Protein AF-A0A8T1XQQ3-F1 (afdb_monomer_lite)

Structure (mmCIF, N/CA/C/O backbone):
data_AF-A0A8T1XQQ3-F1
#
_entry.id   AF-A0A8T1XQQ3-F1
#
loop_
_atom_site.group_PDB
_atom_site.id
_atom_site.type_symbol
_atom_site.label_atom_id
_atom_site.label_alt_id
_atom_site.label_comp_id
_atom_site.label_asym_id
_atom_site.label_entity_id
_atom_site.label_seq_id
_atom_site.pdbx_PDB_ins_code
_atom_site.Cartn_x
_atom_site.Cartn_y
_atom_site.Cartn_z
_atom_site.occupancy
_atom_site.B_iso_or_equiv
_atom_site.auth_seq_id
_atom_site.auth_comp_id
_atom_site.auth_asym_id
_atom_site.auth_atom_id
_atom_site.pdbx_PDB_model_num
ATOM 1 N N . MET A 1 1 ? 12.733 54.740 -61.253 1.00 41.66 1 MET A N 1
ATOM 2 C CA . MET A 1 1 ? 13.660 54.025 -60.349 1.00 41.66 1 MET A CA 1
ATOM 3 C C . MET A 1 1 ? 12.957 52.772 -59.849 1.00 41.66 1 MET A C 1
ATOM 5 O O . MET A 1 1 ? 11.741 52.796 -59.718 1.00 41.66 1 MET A O 1
ATOM 9 N N . MET A 1 2 ? 13.713 51.684 -59.726 1.00 34.53 2 MET A N 1
ATOM 10 C CA . MET A 1 2 ? 13.281 50.285 -59.602 1.00 34.53 2 MET A CA 1
ATOM 11 C C . MET A 1 2 ? 12.502 49.949 -58.311 1.00 34.53 2 MET A C 1
ATOM 13 O O . MET A 1 2 ? 12.764 50.517 -57.257 1.00 34.53 2 MET A O 1
ATOM 17 N N . LEU A 1 3 ? 11.590 48.977 -58.416 1.00 44.16 3 LEU A N 1
ATOM 18 C CA . LEU A 1 3 ? 11.029 48.135 -57.336 1.00 44.16 3 LEU A CA 1
ATOM 19 C C . LEU A 1 3 ? 11.807 46.793 -57.293 1.00 44.16 3 LEU A C 1
ATOM 21 O O . LEU A 1 3 ? 12.525 46.536 -58.264 1.00 44.16 3 LEU A O 1
ATOM 25 N N . PRO A 1 4 ? 11.558 45.825 -56.375 1.00 68.06 4 PRO A N 1
ATOM 26 C CA . PRO A 1 4 ? 11.079 45.810 -54.971 1.00 68.06 4 PRO A CA 1
ATOM 27 C C . PRO A 1 4 ? 12.031 44.944 -54.082 1.00 68.06 4 PRO A C 1
ATOM 29 O O . PRO A 1 4 ? 13.079 44.546 -54.569 1.00 68.06 4 PRO A O 1
ATOM 32 N N . THR A 1 5 ? 11.706 44.605 -52.818 1.00 36.00 5 THR A N 1
ATOM 33 C CA . THR A 1 5 ? 11.829 43.227 -52.243 1.00 36.00 5 THR A CA 1
ATOM 34 C C . THR A 1 5 ? 11.234 43.180 -50.826 1.00 36.00 5 THR A C 1
ATOM 36 O O . THR A 1 5 ? 11.722 43.828 -49.905 1.00 36.00 5 THR A O 1
ATOM 39 N N . LEU A 1 6 ? 10.182 42.374 -50.660 1.00 59.75 6 LEU A N 1
ATOM 40 C CA . LEU A 1 6 ? 9.697 41.872 -49.374 1.00 59.75 6 LEU A CA 1
ATOM 41 C C . LEU A 1 6 ? 10.695 40.828 -48.851 1.00 59.75 6 LEU A C 1
ATOM 43 O O . LEU A 1 6 ? 10.901 39.808 -49.504 1.00 59.75 6 LEU A O 1
ATOM 47 N N . GLY A 1 7 ? 11.295 41.067 -47.686 1.00 35.84 7 GLY A N 1
ATOM 48 C CA . GLY A 1 7 ? 12.132 40.095 -46.984 1.00 35.84 7 GLY A CA 1
ATOM 49 C C . GLY A 1 7 ? 11.611 39.905 -45.568 1.00 35.84 7 GLY A C 1
ATOM 50 O O . GLY A 1 7 ? 11.882 40.725 -44.697 1.00 35.84 7 GLY A O 1
ATOM 51 N N . GLY A 1 8 ? 10.817 38.856 -45.355 1.00 54.47 8 GLY A N 1
ATOM 52 C CA . GLY A 1 8 ? 10.366 38.466 -44.026 1.00 54.47 8 GLY A CA 1
ATOM 53 C C . GLY A 1 8 ? 11.549 38.099 -43.133 1.00 54.47 8 GLY A C 1
ATOM 54 O O . GLY A 1 8 ? 12.449 37.372 -43.543 1.00 54.47 8 GLY A O 1
ATOM 55 N N . SER A 1 9 ? 11.527 38.587 -41.900 1.00 45.50 9 SER A N 1
ATOM 56 C CA . SER A 1 9 ? 12.373 38.110 -40.814 1.00 45.50 9 SER A CA 1
ATOM 57 C C . SER A 1 9 ? 11.568 38.290 -39.536 1.00 45.50 9 SER A C 1
ATOM 59 O O . SER A 1 9 ? 11.172 39.406 -39.195 1.00 45.50 9 SER A O 1
ATOM 61 N N . GLY A 1 10 ? 11.211 37.172 -38.905 1.00 49.97 10 GLY A N 1
ATOM 62 C CA . GLY A 1 10 ? 10.463 37.166 -37.658 1.00 49.97 10 GLY A CA 1
ATOM 63 C C . GLY A 1 10 ? 11.207 37.987 -36.614 1.00 49.97 10 GLY A C 1
ATOM 64 O O . GLY A 1 10 ? 12.370 37.731 -36.323 1.00 49.97 10 GLY A O 1
ATOM 65 N N . SER A 1 11 ? 10.522 38.986 -36.069 1.00 52.31 11 SER A N 1
ATOM 66 C CA . SER A 1 11 ? 10.987 39.786 -34.946 1.00 52.31 11 SER A CA 1
ATOM 67 C C . SER A 1 11 ? 11.247 38.875 -33.740 1.00 52.31 11 SER A C 1
ATOM 69 O O . SER A 1 11 ? 10.335 38.579 -32.973 1.00 52.31 11 SER A O 1
ATOM 71 N N . THR A 1 12 ? 12.487 38.431 -33.535 1.00 59.38 12 THR A N 1
ATOM 72 C CA . THR A 1 12 ? 12.944 37.957 -32.221 1.00 59.38 12 THR A CA 1
ATOM 73 C C . THR A 1 12 ? 13.265 39.175 -31.352 1.00 59.38 12 THR A C 1
ATOM 75 O O . THR A 1 12 ? 14.388 39.345 -30.883 1.00 59.38 12 THR A O 1
ATOM 78 N N . GLN A 1 13 ? 12.298 40.082 -31.180 1.00 61.31 13 GLN A N 1
ATOM 79 C CA . GLN A 1 13 ? 12.429 41.219 -30.270 1.00 61.31 13 GLN A CA 1
ATOM 80 C C . GLN A 1 13 ? 12.207 40.741 -28.835 1.00 61.31 13 GLN A C 1
ATOM 82 O O . GLN A 1 13 ? 11.127 40.864 -28.270 1.00 61.31 13 GLN A O 1
ATOM 87 N N . CYS A 1 14 ? 13.257 40.191 -28.237 1.00 67.81 14 CYS A N 1
ATOM 88 C CA . CYS A 1 14 ? 13.402 40.168 -26.788 1.00 67.81 14 CYS A CA 1
ATOM 89 C C . CYS A 1 14 ? 14.812 40.655 -26.458 1.00 67.81 14 CYS A C 1
ATOM 91 O O . CYS A 1 14 ? 15.651 39.890 -25.985 1.00 67.81 14 CYS A O 1
ATOM 93 N N . THR A 1 15 ? 15.076 41.920 -26.783 1.00 76.94 15 THR A N 1
ATOM 94 C CA . THR A 1 15 ? 16.249 42.653 -26.305 1.00 76.94 15 THR A CA 1
ATOM 95 C C . THR A 1 15 ? 15.727 43.786 -25.433 1.00 76.94 15 THR A C 1
ATOM 97 O O . THR A 1 15 ? 15.008 44.657 -25.916 1.00 76.94 15 THR A O 1
ATOM 100 N N . HIS A 1 16 ? 16.037 43.736 -24.145 1.00 84.00 16 HIS A N 1
ATOM 101 C CA . HIS A 1 16 ? 15.698 44.746 -23.153 1.00 84.00 16 HIS A CA 1
ATOM 102 C C . HIS A 1 16 ? 16.978 45.459 -22.722 1.00 84.00 16 HIS A C 1
ATOM 104 O O . HIS A 1 16 ? 18.031 44.834 -22.689 1.00 84.00 16 HIS A O 1
ATOM 110 N N . ILE A 1 17 ? 16.908 46.752 -22.426 1.00 85.19 17 ILE A N 1
ATOM 111 C CA . ILE A 1 17 ? 18.066 47.541 -21.996 1.00 85.19 17 ILE A CA 1
ATOM 112 C C . ILE A 1 17 ? 17.915 47.830 -20.506 1.00 85.19 17 ILE A C 1
ATOM 114 O O . ILE A 1 17 ? 16.838 48.249 -20.085 1.00 85.19 17 ILE A O 1
ATOM 118 N N . ASP A 1 18 ? 18.951 47.572 -19.712 1.00 83.81 18 ASP A N 1
ATOM 119 C CA . ASP A 1 18 ? 18.947 47.938 -18.294 1.00 83.81 18 ASP A CA 1
ATOM 120 C C . ASP A 1 18 ? 19.114 49.459 -18.090 1.00 83.81 18 ASP A C 1
ATOM 122 O O . ASP A 1 18 ? 19.356 50.232 -19.019 1.00 83.81 18 ASP A O 1
ATOM 126 N N . ASP A 1 19 ? 18.971 49.908 -16.849 1.00 88.81 19 ASP A N 1
ATOM 127 C CA . ASP A 1 19 ? 19.165 51.297 -16.422 1.00 88.81 19 ASP A CA 1
ATOM 128 C C . ASP A 1 19 ? 20.612 51.798 -16.595 1.00 88.81 19 ASP A C 1
ATOM 130 O O . ASP A 1 19 ? 20.866 53.003 -16.545 1.00 88.81 19 ASP A O 1
ATOM 134 N N . GLN A 1 20 ? 21.551 50.885 -16.849 1.00 88.56 20 GLN A N 1
ATOM 135 C CA . GLN A 1 20 ? 22.960 51.155 -17.123 1.00 88.56 20 GLN A CA 1
ATOM 136 C C . GLN A 1 20 ? 23.275 51.186 -18.630 1.00 88.56 20 GLN A C 1
ATOM 138 O O . GLN A 1 20 ? 24.399 51.509 -19.015 1.00 88.56 20 GLN A O 1
ATOM 143 N N . GLY A 1 21 ? 22.288 50.906 -19.490 1.00 83.56 21 GLY A N 1
ATOM 144 C CA . GLY A 1 21 ? 22.409 50.933 -20.946 1.00 83.56 21 GLY A CA 1
ATOM 145 C C . GLY A 1 21 ? 22.852 49.616 -21.595 1.00 83.56 21 GLY A C 1
ATOM 146 O O . GLY A 1 21 ? 23.115 49.605 -22.799 1.00 83.56 21 GLY A O 1
ATOM 147 N N . ASN A 1 22 ? 22.927 48.507 -20.856 1.00 85.62 22 ASN A N 1
ATOM 148 C CA . ASN A 1 22 ? 23.353 47.216 -21.394 1.00 85.62 22 ASN A CA 1
ATOM 149 C C . ASN A 1 22 ? 22.165 46.423 -21.962 1.00 85.62 22 ASN A C 1
ATOM 151 O O . ASN A 1 22 ? 21.153 46.242 -21.274 1.00 85.62 22 ASN A O 1
ATOM 155 N N . PRO A 1 23 ? 22.269 45.894 -23.195 1.00 84.31 23 PRO A N 1
ATOM 156 C CA . PRO A 1 23 ? 21.239 45.034 -23.753 1.00 84.31 23 PRO A CA 1
ATOM 157 C C . PRO A 1 23 ? 21.286 43.637 -23.119 1.00 84.31 23 PRO A C 1
ATOM 159 O O . PRO A 1 23 ? 22.344 43.019 -22.994 1.00 84.31 23 PRO A O 1
ATOM 162 N N . TYR A 1 24 ? 20.128 43.072 -22.798 1.00 81.50 24 TYR A N 1
ATOM 163 C CA . TYR A 1 24 ? 19.956 41.703 -22.321 1.00 81.50 24 TYR A CA 1
ATOM 164 C C . TYR A 1 24 ? 18.723 41.042 -22.952 1.00 81.50 24 TYR A C 1
ATOM 166 O O . TYR A 1 24 ? 17.821 41.706 -23.455 1.00 81.50 24 TYR A O 1
ATOM 174 N N . GLY A 1 25 ? 18.691 39.709 -22.966 1.00 78.94 25 GLY A N 1
ATOM 175 C CA . GLY A 1 25 ? 17.632 38.916 -23.600 1.00 78.94 25 GLY A CA 1
ATOM 176 C C . GLY A 1 25 ? 18.114 38.131 -24.822 1.00 78.94 25 GLY A C 1
ATOM 177 O O . GLY A 1 25 ? 19.263 38.255 -25.243 1.00 78.94 25 GLY A O 1
ATOM 178 N N . LEU A 1 26 ? 17.248 37.270 -25.367 1.00 77.12 26 LEU A N 1
ATOM 179 C CA . LEU A 1 26 ? 17.602 36.281 -26.400 1.00 77.12 26 LEU A CA 1
ATOM 180 C C . LEU A 1 26 ? 18.172 36.908 -27.685 1.00 77.12 26 LEU A C 1
ATOM 182 O O . LEU A 1 26 ? 18.928 36.249 -28.392 1.00 77.12 26 LEU A O 1
ATOM 186 N N . GLY A 1 27 ? 17.843 38.172 -27.968 1.00 69.81 27 GLY A N 1
ATOM 187 C CA . GLY A 1 27 ? 18.391 38.934 -29.095 1.00 69.81 27 GLY A CA 1
ATOM 188 C C . GLY A 1 27 ? 19.642 39.763 -28.772 1.00 69.81 27 GLY A C 1
ATOM 189 O O . GLY A 1 27 ? 20.159 40.427 -29.663 1.00 69.81 27 GLY A O 1
ATOM 190 N N . SER A 1 28 ? 20.123 39.762 -27.523 1.00 71.62 28 SER A N 1
ATOM 191 C CA . SER A 1 28 ? 21.300 40.541 -27.095 1.00 71.62 28 SER A CA 1
ATOM 192 C C . SER A 1 28 ? 22.637 39.829 -27.360 1.00 71.62 28 SER A C 1
ATOM 194 O O . SER A 1 28 ? 23.716 40.401 -27.199 1.00 71.62 28 SER A O 1
ATOM 196 N N . LEU A 1 29 ? 22.599 38.557 -27.770 1.00 75.44 29 LEU A N 1
ATOM 197 C CA . LEU A 1 29 ? 23.818 37.799 -28.026 1.00 75.44 29 LEU A CA 1
ATOM 198 C C . LEU A 1 29 ? 24.569 38.389 -29.230 1.00 75.44 29 LEU A C 1
ATOM 200 O O . LEU A 1 29 ? 24.112 38.289 -30.367 1.00 75.44 29 LEU A O 1
ATOM 204 N N . VAL A 1 30 ? 25.742 38.975 -28.979 1.00 69.31 30 VAL A N 1
ATOM 205 C CA . VAL A 1 30 ? 26.644 39.455 -30.033 1.00 69.31 30 VAL A CA 1
ATOM 206 C C . VAL A 1 30 ? 27.080 38.266 -30.887 1.00 69.31 30 VAL A C 1
ATOM 208 O O . VAL A 1 30 ? 27.652 37.296 -30.383 1.00 69.31 30 VAL A O 1
ATOM 211 N N . GLU A 1 31 ? 26.808 38.342 -32.189 1.00 66.12 31 GLU A N 1
ATOM 212 C CA . GLU A 1 31 ? 27.107 37.287 -33.154 1.00 66.12 31 GLU A CA 1
ATOM 213 C C . GLU A 1 31 ? 28.629 37.135 -33.329 1.00 66.12 31 GLU A C 1
ATOM 215 O O . GLU A 1 31 ? 29.261 37.741 -34.189 1.00 66.12 31 GLU A O 1
ATOM 220 N N . THR A 1 32 ? 29.249 36.311 -32.485 1.00 67.44 32 THR A N 1
ATOM 221 C CA . THR A 1 32 ? 30.672 35.946 -32.570 1.00 67.44 32 THR A CA 1
ATOM 222 C C . THR A 1 32 ? 30.832 34.598 -33.271 1.00 67.44 32 THR A C 1
ATOM 224 O O . THR A 1 32 ? 31.480 33.666 -32.786 1.00 67.44 32 THR A O 1
ATOM 227 N N . LEU A 1 33 ? 30.211 34.461 -34.447 1.00 63.81 33 LEU A N 1
ATOM 228 C CA . LEU A 1 33 ? 30.375 33.271 -35.275 1.00 63.81 33 LEU A CA 1
ATOM 229 C C . LEU A 1 33 ? 31.714 33.334 -36.016 1.00 63.81 33 LEU A C 1
ATOM 231 O O . LEU A 1 33 ? 31.819 33.796 -37.151 1.00 63.81 33 LEU A O 1
ATOM 235 N N . HIS A 1 34 ? 32.758 32.808 -35.388 1.00 67.56 34 HIS A N 1
ATOM 236 C CA . HIS A 1 34 ? 34.001 32.507 -36.085 1.00 67.56 34 HIS A CA 1
ATOM 237 C C . HIS A 1 34 ? 33.718 31.399 -37.111 1.00 67.56 34 HIS A C 1
ATOM 239 O O . HIS A 1 34 ? 33.216 30.330 -36.751 1.00 67.56 34 HIS A O 1
ATOM 245 N N . LYS A 1 35 ? 34.023 31.642 -38.395 1.00 65.25 35 LYS A N 1
ATOM 246 C CA . LYS A 1 35 ? 33.894 30.657 -39.485 1.00 65.25 35 LYS A CA 1
ATOM 247 C C . LYS A 1 35 ? 34.914 29.524 -39.313 1.00 65.25 35 LYS A C 1
ATOM 249 O O . LYS A 1 35 ? 35.900 29.437 -40.033 1.00 65.25 35 LYS A O 1
ATOM 254 N N . GLY A 1 36 ? 34.669 28.649 -38.347 1.00 69.44 36 GLY A N 1
ATOM 255 C CA . GLY A 1 36 ? 35.397 27.408 -38.123 1.00 69.44 36 GLY A CA 1
ATOM 256 C C . GLY A 1 36 ? 34.442 26.222 -38.198 1.00 69.44 36 GLY A C 1
ATOM 257 O O . GLY A 1 36 ? 33.311 26.287 -37.716 1.00 69.44 36 GLY A O 1
ATOM 258 N N . LYS A 1 37 ? 34.887 25.113 -38.795 1.00 68.19 37 LYS A N 1
ATOM 259 C CA . LYS A 1 37 ? 34.186 23.823 -38.737 1.00 68.19 37 LYS A CA 1
ATOM 260 C C . LYS A 1 37 ? 34.209 23.319 -37.288 1.00 68.19 37 LYS A C 1
ATOM 262 O O . LYS A 1 37 ? 35.099 22.563 -36.914 1.00 68.19 37 LYS A O 1
ATOM 267 N N . ARG A 1 38 ? 33.253 23.728 -36.452 1.00 68.62 38 ARG A N 1
ATOM 268 C CA . ARG A 1 38 ? 33.074 23.094 -35.141 1.00 68.62 38 ARG A CA 1
ATOM 269 C C . ARG A 1 38 ? 32.390 21.749 -35.344 1.00 68.62 38 ARG A C 1
ATOM 271 O O . ARG A 1 38 ? 31.251 21.686 -35.795 1.00 68.62 38 ARG A O 1
ATOM 278 N N . LYS A 1 39 ? 33.092 20.671 -35.002 1.00 65.50 39 LYS A N 1
ATOM 279 C CA . LYS A 1 39 ? 32.458 19.391 -34.704 1.00 65.50 39 LYS A CA 1
ATOM 280 C C . LYS A 1 39 ? 31.999 19.464 -33.253 1.00 65.50 39 LYS A C 1
ATOM 282 O O . LYS A 1 39 ? 32.768 19.157 -32.348 1.00 65.50 39 LYS A O 1
ATOM 287 N N . GLU A 1 40 ? 30.771 19.931 -33.036 1.00 59.50 40 GLU A N 1
ATOM 288 C CA . GLU A 1 40 ? 30.104 19.730 -31.750 1.00 59.50 40 GLU A CA 1
ATOM 289 C C . GLU A 1 40 ? 29.886 18.232 -31.585 1.00 59.50 40 GLU A C 1
ATOM 291 O O . GLU A 1 40 ? 28.946 17.643 -32.114 1.00 59.50 40 GLU A O 1
ATOM 296 N N . SER A 1 41 ? 30.824 17.588 -30.903 1.00 56.59 41 SER A N 1
ATOM 297 C CA . SER A 1 41 ? 30.583 16.254 -30.391 1.00 56.59 41 SER A CA 1
ATOM 298 C C . SER A 1 41 ? 29.793 16.464 -29.112 1.00 56.59 41 SER A C 1
ATOM 300 O O . SER A 1 41 ? 30.380 16.650 -28.049 1.00 56.59 41 SER A O 1
ATOM 302 N N . TYR A 1 42 ? 28.462 16.449 -29.212 1.00 58.66 42 TYR A N 1
ATOM 303 C CA . TYR A 1 42 ? 27.632 16.053 -28.081 1.00 58.66 42 TYR A CA 1
ATOM 304 C C . TYR A 1 42 ? 27.964 14.584 -27.828 1.00 58.66 42 TYR A C 1
ATOM 306 O O . TYR A 1 42 ? 27.248 13.682 -28.260 1.00 58.66 42 TYR A O 1
ATOM 314 N N . ALA A 1 43 ? 29.111 14.329 -27.196 1.00 55.50 43 ALA A N 1
ATOM 315 C CA . ALA A 1 43 ? 29.345 13.081 -26.505 1.00 55.50 43 ALA A CA 1
ATOM 316 C C . ALA A 1 43 ? 28.345 13.101 -25.355 1.00 55.50 43 ALA A C 1
ATOM 318 O O . ALA A 1 43 ? 28.611 13.595 -24.264 1.00 55.50 43 ALA A O 1
ATOM 319 N N . SER A 1 44 ? 27.127 12.693 -25.697 1.00 53.56 44 SER A N 1
ATOM 320 C CA . SER 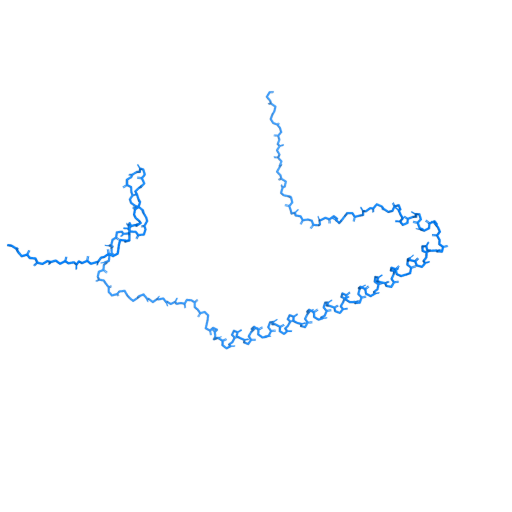A 1 44 ? 26.062 12.404 -24.773 1.00 53.56 44 SER A CA 1
ATOM 321 C C . SER A 1 44 ? 26.674 11.465 -23.745 1.00 53.56 44 SER A C 1
ATOM 323 O O . SER A 1 44 ? 27.034 10.335 -24.077 1.00 53.56 44 SER A O 1
ATOM 325 N N . SER A 1 45 ? 26.879 11.957 -22.526 1.00 60.69 45 SER A N 1
ATOM 326 C CA . SER A 1 45 ? 27.127 11.112 -21.365 1.00 60.69 45 SER A CA 1
ATOM 327 C C . SER A 1 45 ? 25.873 10.269 -21.175 1.00 60.69 45 SER A C 1
ATOM 329 O O . SER A 1 45 ? 24.982 10.625 -20.413 1.00 60.69 45 SER A O 1
ATOM 331 N N . SER A 1 46 ? 25.738 9.205 -21.956 1.00 56.66 46 SER A N 1
ATOM 332 C CA . SER A 1 46 ? 24.563 8.356 -21.953 1.00 56.66 46 SER A CA 1
ATOM 333 C C . SER A 1 46 ? 25.046 6.950 -21.684 1.00 56.66 46 SER A C 1
ATOM 335 O O . SER A 1 46 ? 25.623 6.288 -22.544 1.00 56.66 46 SER A O 1
ATOM 337 N N . SER A 1 47 ? 24.877 6.547 -20.426 1.00 61.81 47 SER A N 1
ATOM 338 C CA . SER A 1 47 ? 24.914 5.151 -20.011 1.00 61.81 47 SER A CA 1
ATOM 339 C C . SER A 1 47 ? 24.202 4.319 -21.078 1.00 61.81 47 SER A C 1
ATOM 341 O O . SER A 1 47 ? 23.051 4.612 -21.401 1.00 61.81 47 SER A O 1
ATOM 343 N N . THR A 1 48 ? 24.880 3.337 -21.673 1.00 65.25 48 THR A N 1
ATOM 344 C CA . THR A 1 48 ? 24.374 2.544 -22.807 1.00 65.25 48 THR A CA 1
ATOM 345 C C . THR A 1 48 ? 23.317 1.528 -22.369 1.00 65.25 48 THR A C 1
ATOM 347 O O . THR A 1 48 ? 23.344 0.382 -22.806 1.00 65.25 48 THR A O 1
ATOM 350 N N . VAL A 1 49 ? 22.406 1.925 -21.480 1.00 74.19 49 VAL A N 1
ATOM 351 C CA . VAL A 1 49 ? 21.228 1.137 -21.134 1.00 74.19 49 VAL A CA 1
ATOM 352 C C . VAL A 1 49 ? 20.298 1.198 -22.331 1.00 74.19 49 VAL A C 1
ATOM 354 O O . VAL A 1 49 ? 19.769 2.251 -22.694 1.00 74.19 49 VAL A O 1
ATOM 357 N N . THR A 1 50 ? 20.123 0.054 -22.973 1.00 86.69 50 THR A N 1
ATOM 358 C CA . THR A 1 50 ? 19.162 -0.095 -24.054 1.00 86.69 50 THR A CA 1
ATOM 359 C C . THR A 1 50 ? 17.743 0.049 -23.502 1.00 86.69 50 THR A C 1
ATOM 361 O O . THR A 1 50 ? 17.454 -0.256 -22.344 1.00 86.69 50 THR A O 1
ATOM 364 N N . VAL A 1 51 ? 16.809 0.483 -24.349 1.00 90.50 51 VAL A N 1
ATOM 365 C CA . VAL A 1 51 ? 15.387 0.597 -23.974 1.00 90.50 51 VAL A CA 1
ATOM 366 C C . VAL A 1 51 ? 14.835 -0.735 -23.441 1.00 90.50 51 VAL A C 1
ATOM 368 O O . VAL A 1 51 ? 13.997 -0.745 -22.542 1.00 90.50 51 VAL A O 1
ATOM 371 N N . VAL A 1 52 ? 15.338 -1.860 -23.959 1.00 92.25 52 VAL A N 1
ATOM 372 C CA . VAL A 1 52 ? 14.950 -3.212 -23.536 1.00 92.25 52 VAL A CA 1
ATOM 373 C C . VAL A 1 52 ? 15.399 -3.499 -22.102 1.00 92.25 52 VAL A C 1
ATOM 375 O O . VAL A 1 52 ? 14.583 -3.936 -21.292 1.00 92.25 52 VAL A O 1
ATOM 378 N N . GLU A 1 53 ? 16.651 -3.194 -21.758 1.00 92.00 53 GLU A N 1
ATOM 379 C CA . GLU A 1 53 ? 17.176 -3.371 -20.397 1.00 92.00 53 GLU A CA 1
ATOM 380 C C . GLU A 1 53 ? 16.437 -2.490 -19.386 1.00 92.00 53 GLU A C 1
ATOM 382 O O . GLU A 1 53 ? 16.127 -2.938 -18.281 1.00 92.00 53 GLU A O 1
ATOM 387 N N . LEU A 1 54 ? 16.080 -1.258 -19.768 1.00 95.06 54 LEU A N 1
ATOM 388 C CA . LEU A 1 54 ? 15.268 -0.385 -18.919 1.00 95.06 54 LEU A CA 1
ATOM 389 C C . LEU A 1 54 ? 13.874 -0.979 -18.673 1.00 95.06 54 LEU A C 1
ATOM 391 O O . LEU A 1 54 ? 13.373 -0.951 -17.548 1.00 95.06 54 LEU A O 1
ATOM 395 N N . GLN A 1 55 ? 13.256 -1.547 -19.711 1.00 96.12 55 GLN A N 1
ATOM 396 C CA . GLN A 1 55 ? 11.946 -2.178 -19.598 1.00 96.12 55 GLN A CA 1
ATOM 397 C C . GLN A 1 55 ? 11.994 -3.426 -18.707 1.00 96.12 55 GLN A C 1
ATOM 399 O O . GLN A 1 55 ? 11.083 -3.653 -17.910 1.00 96.12 55 GLN A O 1
ATOM 404 N N . GLU A 1 56 ? 13.048 -4.235 -18.817 1.00 95.50 56 GLU A N 1
ATOM 405 C CA . GLU A 1 56 ? 13.247 -5.393 -17.947 1.00 95.50 56 GLU A CA 1
ATOM 406 C C . GLU A 1 56 ? 13.493 -4.971 -16.494 1.00 95.50 56 GLU A C 1
ATOM 408 O O . GLU A 1 56 ? 12.865 -5.512 -15.583 1.00 95.50 56 GLU A O 1
ATOM 413 N N . GLN A 1 57 ? 14.335 -3.960 -16.268 1.00 96.00 57 GLN A N 1
ATOM 414 C CA . GLN A 1 57 ? 14.582 -3.430 -14.930 1.00 96.00 57 GLN A CA 1
ATOM 415 C C . GLN A 1 57 ? 13.293 -2.899 -14.290 1.00 96.00 57 GLN A C 1
ATOM 417 O O . GLN A 1 57 ? 13.055 -3.134 -13.105 1.00 96.00 57 GLN A O 1
ATOM 422 N N . LEU A 1 58 ? 12.446 -2.211 -15.061 1.00 96.81 58 LEU A N 1
ATOM 423 C CA . LEU A 1 58 ? 11.166 -1.713 -14.569 1.00 96.81 58 LEU A CA 1
ATOM 424 C C . LEU A 1 58 ? 10.229 -2.861 -14.179 1.00 96.81 58 LEU A C 1
ATOM 426 O O . LEU A 1 58 ? 9.639 -2.817 -13.104 1.00 96.81 58 LEU A O 1
ATOM 430 N N . ARG A 1 59 ? 10.135 -3.913 -15.003 1.00 97.12 59 ARG A N 1
ATOM 431 C CA . ARG A 1 59 ? 9.330 -5.103 -14.678 1.00 97.12 59 ARG A CA 1
ATOM 432 C C . ARG A 1 59 ? 9.799 -5.781 -13.394 1.00 97.12 59 ARG A C 1
ATOM 434 O O . ARG A 1 59 ? 8.964 -6.124 -12.564 1.00 97.12 59 ARG A O 1
ATOM 441 N N . ARG A 1 60 ? 11.115 -5.938 -13.216 1.00 96.88 60 ARG A N 1
ATOM 442 C CA . ARG A 1 60 ? 11.698 -6.502 -11.987 1.00 96.88 60 ARG A CA 1
ATOM 443 C C . ARG A 1 60 ? 11.349 -5.644 -10.768 1.00 96.88 60 ARG A C 1
ATOM 445 O O . ARG A 1 60 ? 10.792 -6.165 -9.815 1.00 96.88 60 ARG A O 1
ATOM 452 N N . LYS A 1 61 ? 11.552 -4.323 -10.849 1.00 97.50 61 LYS A N 1
ATOM 453 C CA . LYS A 1 61 ? 11.204 -3.385 -9.766 1.00 97.50 61 LYS A CA 1
ATOM 454 C C . LYS A 1 61 ? 9.725 -3.435 -9.382 1.00 97.50 61 LYS A C 1
ATOM 456 O O . LYS A 1 61 ? 9.418 -3.395 -8.198 1.00 97.50 61 LYS A O 1
ATOM 461 N N . ILE A 1 62 ? 8.822 -3.519 -10.362 1.00 97.56 62 ILE A N 1
ATOM 462 C CA . ILE A 1 62 ? 7.381 -3.652 -10.100 1.00 97.56 62 ILE A CA 1
ATOM 463 C C . ILE A 1 62 ? 7.102 -4.975 -9.383 1.00 97.56 62 ILE A C 1
ATOM 465 O O . ILE A 1 62 ? 6.467 -4.969 -8.338 1.00 97.56 62 ILE A O 1
ATOM 469 N N . SER A 1 63 ? 7.643 -6.087 -9.889 1.00 97.31 63 SER A N 1
ATOM 470 C CA . SER A 1 63 ? 7.462 -7.406 -9.272 1.00 97.31 63 SER A CA 1
ATOM 471 C C . SER A 1 63 ? 7.971 -7.457 -7.829 1.00 97.31 63 SER A C 1
ATOM 473 O O . SER A 1 63 ? 7.311 -8.034 -6.967 1.00 97.31 63 SER A O 1
ATOM 475 N N . ASP A 1 64 ? 9.135 -6.866 -7.559 1.00 97.06 64 ASP A N 1
ATOM 476 C CA . ASP A 1 64 ? 9.714 -6.821 -6.214 1.00 97.06 64 ASP A CA 1
ATOM 477 C C . ASP A 1 64 ? 8.849 -5.968 -5.274 1.00 97.06 64 ASP A C 1
ATOM 479 O O . ASP A 1 64 ? 8.606 -6.342 -4.123 1.00 97.06 64 ASP A O 1
ATOM 483 N N . GLN A 1 65 ? 8.338 -4.839 -5.774 1.00 97.56 65 GLN A N 1
ATOM 484 C CA . GLN A 1 65 ? 7.463 -3.958 -5.010 1.00 97.56 65 GLN A CA 1
ATOM 485 C C . GLN A 1 65 ? 6.111 -4.615 -4.710 1.00 97.56 65 GLN A C 1
ATOM 487 O O . GLN A 1 65 ? 5.630 -4.506 -3.585 1.00 97.56 65 GLN A O 1
ATOM 492 N N . ASP A 1 66 ? 5.521 -5.319 -5.675 1.00 97.56 66 ASP A N 1
ATOM 493 C CA . ASP A 1 66 ? 4.257 -6.037 -5.495 1.00 97.56 66 ASP A CA 1
ATOM 494 C C . ASP A 1 66 ? 4.393 -7.147 -4.446 1.00 97.56 66 ASP A C 1
ATOM 496 O O . ASP A 1 66 ? 3.517 -7.308 -3.595 1.00 97.56 66 ASP A O 1
ATOM 500 N N . ALA A 1 67 ? 5.516 -7.873 -4.448 1.00 96.62 67 ALA A N 1
ATOM 501 C CA . ALA A 1 67 ? 5.791 -8.905 -3.452 1.00 96.62 67 ALA A CA 1
ATOM 502 C C . ALA A 1 67 ? 5.915 -8.324 -2.032 1.00 96.62 67 ALA A C 1
ATOM 504 O O . ALA A 1 67 ? 5.332 -8.857 -1.084 1.00 96.62 67 ALA A O 1
ATOM 505 N N . GLU A 1 68 ? 6.639 -7.215 -1.871 1.00 97.00 68 GLU A N 1
ATOM 506 C CA . GLU A 1 68 ? 6.777 -6.561 -0.567 1.00 97.00 68 GLU A CA 1
ATOM 507 C C . GLU A 1 68 ? 5.466 -5.902 -0.107 1.00 97.00 68 GLU A C 1
ATOM 509 O O . GLU A 1 68 ? 5.132 -5.960 1.079 1.00 97.00 68 GLU A O 1
ATOM 514 N N . ASN A 1 69 ? 4.691 -5.321 -1.026 1.00 97.31 69 ASN A N 1
ATOM 515 C CA . ASN A 1 69 ? 3.366 -4.785 -0.721 1.00 97.31 69 ASN A CA 1
ATOM 516 C C . ASN A 1 69 ? 2.441 -5.895 -0.214 1.00 97.31 69 ASN A C 1
ATOM 518 O O . ASN A 1 69 ? 1.869 -5.756 0.862 1.00 97.31 69 ASN A O 1
ATOM 522 N N . ALA A 1 70 ? 2.392 -7.041 -0.901 1.00 97.62 70 ALA A N 1
ATOM 523 C CA . ALA A 1 70 ? 1.602 -8.190 -0.465 1.00 97.62 70 ALA A CA 1
ATOM 524 C C . ALA A 1 70 ? 2.010 -8.682 0.936 1.00 97.62 70 ALA A C 1
ATOM 526 O O . ALA A 1 70 ? 1.156 -9.042 1.751 1.00 97.62 70 ALA A O 1
ATOM 527 N N . ARG A 1 71 ? 3.314 -8.663 1.253 1.00 97.06 71 ARG A N 1
ATOM 528 C CA . ARG A 1 71 ? 3.815 -9.017 2.589 1.00 97.06 71 ARG A CA 1
ATOM 529 C C . ARG A 1 71 ? 3.313 -8.043 3.660 1.00 97.06 71 ARG A C 1
ATOM 531 O O . ARG A 1 71 ? 2.877 -8.489 4.722 1.00 97.06 71 ARG A O 1
ATOM 538 N N . ARG A 1 72 ? 3.374 -6.732 3.397 1.00 97.12 72 ARG A N 1
ATOM 539 C CA . ARG A 1 72 ? 2.879 -5.702 4.326 1.00 97.12 72 ARG A CA 1
ATOM 540 C C . ARG A 1 72 ? 1.365 -5.747 4.480 1.00 97.12 72 ARG A C 1
ATOM 542 O O . ARG A 1 72 ? 0.879 -5.655 5.603 1.00 97.12 72 A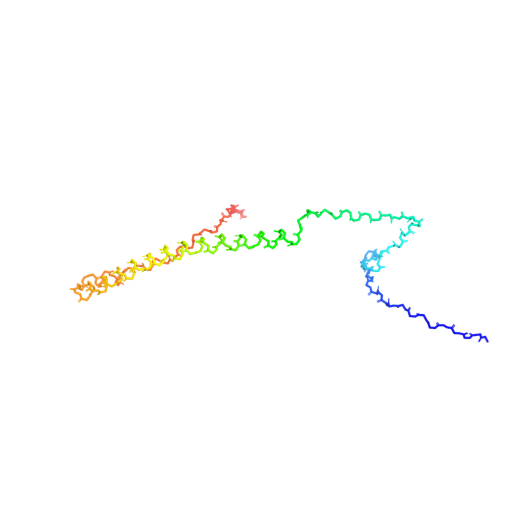RG A O 1
ATOM 549 N N . ASP A 1 73 ? 0.629 -5.937 3.395 1.00 97.56 73 ASP A N 1
ATOM 550 C CA . ASP A 1 73 ? -0.831 -6.014 3.424 1.00 97.56 73 ASP A CA 1
ATOM 551 C C . ASP A 1 73 ? -1.307 -7.177 4.294 1.00 97.56 73 ASP A C 1
ATOM 553 O O . ASP A 1 73 ? -2.227 -7.024 5.096 1.00 97.56 73 ASP A O 1
ATOM 557 N N . GLU A 1 74 ? -0.636 -8.326 4.218 1.00 95.94 74 GLU A N 1
ATOM 558 C CA . GLU A 1 74 ? -0.946 -9.475 5.067 1.00 95.94 74 GLU A CA 1
ATOM 559 C C . GLU A 1 74 ? -0.657 -9.201 6.555 1.00 95.94 74 GLU A C 1
ATOM 561 O O . GLU A 1 74 ? -1.426 -9.606 7.432 1.00 95.94 74 GLU A O 1
ATOM 566 N N . GLU A 1 75 ? 0.426 -8.485 6.862 1.00 95.81 75 GLU A N 1
ATOM 567 C CA . GLU A 1 75 ? 0.753 -8.046 8.223 1.00 95.81 75 GLU A CA 1
ATOM 568 C C . GLU A 1 75 ? -0.299 -7.065 8.766 1.00 95.81 75 GLU A C 1
ATOM 570 O O . GLU A 1 75 ? -0.840 -7.265 9.860 1.00 95.81 75 GLU A O 1
ATOM 575 N N . HIS A 1 76 ? -0.661 -6.057 7.971 1.00 96.88 76 HIS A N 1
ATOM 576 C CA . HIS A 1 76 ? -1.710 -5.100 8.309 1.00 96.88 76 HIS A CA 1
ATOM 577 C C . HIS A 1 76 ? -3.057 -5.787 8.502 1.00 96.88 76 HIS A C 1
ATOM 579 O O . HIS A 1 76 ? -3.739 -5.519 9.491 1.00 96.88 76 HIS A O 1
ATOM 585 N N . ARG A 1 77 ? -3.419 -6.725 7.624 1.00 97.62 77 ARG A N 1
ATOM 586 C CA . ARG A 1 77 ? -4.659 -7.499 7.723 1.00 97.62 77 ARG A CA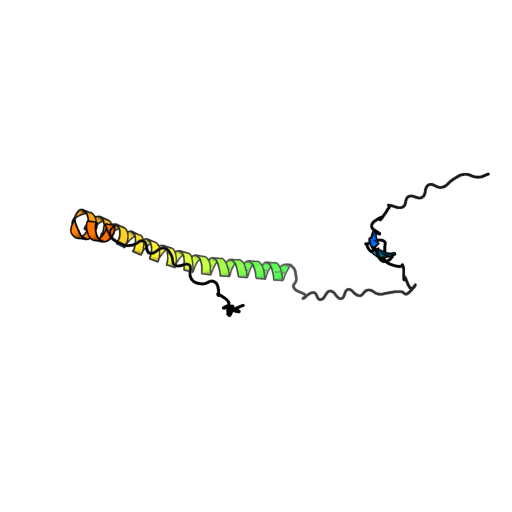 1
ATOM 587 C C . ARG A 1 77 ? -4.721 -8.295 9.025 1.00 97.62 77 ARG A C 1
ATOM 589 O O . ARG A 1 77 ? -5.755 -8.292 9.692 1.00 97.62 77 ARG A O 1
ATOM 596 N N . LYS A 1 78 ? -3.625 -8.949 9.426 1.00 97.12 78 LYS A N 1
ATOM 597 C CA . LYS A 1 78 ? -3.549 -9.668 10.712 1.00 97.12 78 LYS A CA 1
ATOM 598 C C . LYS A 1 78 ? -3.679 -8.723 11.902 1.00 97.12 78 LYS A C 1
ATOM 600 O O . LYS A 1 78 ? -4.421 -9.025 12.836 1.00 97.12 78 LYS A O 1
ATOM 605 N N . SER A 1 79 ? -2.980 -7.590 11.867 1.00 96.69 79 SER A N 1
ATOM 606 C CA . SER A 1 79 ? -3.046 -6.581 12.926 1.00 96.69 79 SER A CA 1
ATOM 607 C C . SER A 1 79 ? -4.462 -6.019 13.075 1.00 96.69 79 SER A C 1
ATOM 609 O O . SER A 1 79 ? -5.023 -6.042 14.170 1.00 96.69 79 SER A O 1
ATOM 611 N N . GLN A 1 80 ? -5.094 -5.628 11.966 1.00 97.56 80 GLN A N 1
ATOM 612 C CA . GLN A 1 80 ? -6.474 -5.142 11.955 1.00 97.56 80 GLN A CA 1
ATOM 613 C C . GLN A 1 80 ? -7.462 -6.202 12.448 1.00 97.56 80 GLN A C 1
ATOM 615 O O . GLN A 1 80 ? -8.335 -5.888 13.250 1.00 97.56 80 GLN A O 1
ATOM 620 N N . ALA A 1 81 ? -7.300 -7.469 12.052 1.00 97.31 81 ALA A N 1
ATOM 621 C CA . ALA A 1 81 ? -8.139 -8.552 12.561 1.00 97.31 81 ALA A CA 1
ATOM 622 C C . ALA A 1 81 ? -8.003 -8.722 14.086 1.00 97.31 81 ALA A C 1
ATOM 624 O O . ALA A 1 81 ? -8.997 -8.940 14.782 1.00 97.31 81 ALA A O 1
ATOM 625 N N . ARG A 1 82 ? -6.784 -8.582 14.623 1.00 97.38 82 ARG A N 1
ATOM 626 C CA . ARG A 1 82 ? -6.540 -8.613 16.071 1.00 97.38 82 ARG A CA 1
ATOM 627 C C . ARG A 1 82 ? -7.191 -7.423 16.777 1.00 97.38 82 ARG A C 1
ATOM 629 O O . ARG A 1 82 ? -7.805 -7.624 17.821 1.00 97.38 82 ARG A O 1
ATOM 636 N N . ILE A 1 83 ? -7.084 -6.218 16.216 1.00 97.31 83 ILE A N 1
ATOM 637 C CA . ILE A 1 83 ? -7.724 -5.010 16.757 1.00 97.31 83 ILE A CA 1
ATOM 638 C C . ILE A 1 83 ? -9.245 -5.184 16.777 1.00 97.31 83 ILE A C 1
ATOM 640 O O . ILE A 1 83 ? -9.839 -5.070 17.842 1.00 97.31 83 ILE A O 1
ATOM 644 N N . ALA A 1 84 ? -9.858 -5.593 15.664 1.00 97.31 84 ALA A N 1
ATOM 645 C CA . ALA A 1 84 ? -11.301 -5.821 15.580 1.00 97.31 84 ALA A CA 1
ATOM 646 C C . ALA A 1 84 ? -11.794 -6.870 16.596 1.00 97.31 84 ALA A C 1
ATOM 648 O O . ALA A 1 84 ? -12.862 -6.733 17.198 1.00 97.31 84 ALA A O 1
ATOM 649 N N . SER A 1 85 ? -11.002 -7.922 16.837 1.00 97.00 85 SER A N 1
ATOM 650 C CA . SER A 1 85 ? -11.315 -8.908 17.877 1.00 97.00 85 SER A CA 1
ATOM 651 C C . SER A 1 85 ? -11.288 -8.303 19.283 1.00 97.00 85 SER A C 1
ATOM 653 O O . SER A 1 85 ? -12.121 -8.669 20.113 1.00 97.00 85 SER A O 1
ATOM 655 N N . LEU A 1 86 ? -10.333 -7.415 19.568 1.00 96.38 86 LEU A N 1
ATOM 656 C CA . LEU A 1 86 ? -10.226 -6.737 20.860 1.00 96.38 86 LEU A CA 1
ATOM 657 C C . LEU A 1 86 ? -11.339 -5.703 21.044 1.00 96.38 86 LEU A C 1
ATOM 659 O O . LEU A 1 86 ? -11.940 -5.659 22.111 1.00 96.38 86 LEU A O 1
ATOM 663 N N . GLU A 1 87 ? -11.678 -4.940 20.006 1.00 94.56 87 GLU A N 1
ATOM 664 C CA . GLU A 1 87 ? -12.808 -4.004 20.016 1.00 94.56 87 GLU A CA 1
ATOM 665 C C . GLU A 1 87 ? -14.118 -4.720 20.351 1.00 94.56 87 GLU A C 1
ATOM 667 O O . GLU A 1 87 ? -14.877 -4.270 21.210 1.00 94.56 87 GLU A O 1
ATOM 672 N N . LYS A 1 88 ? -14.356 -5.888 19.741 1.00 95.25 88 LYS A N 1
ATOM 673 C CA . LYS A 1 88 ? -15.532 -6.711 20.045 1.00 95.25 88 LYS A CA 1
ATOM 674 C C . LYS A 1 88 ? -15.553 -7.180 21.504 1.00 95.25 88 LYS A C 1
ATOM 676 O O . LYS A 1 88 ? -16.618 -7.194 22.119 1.00 95.25 88 LYS A O 1
ATOM 681 N N . LEU A 1 89 ? -14.401 -7.569 22.055 1.00 94.81 89 LEU A N 1
ATOM 682 C CA . LEU A 1 89 ? -14.290 -7.978 23.458 1.00 94.81 89 LEU A CA 1
ATOM 683 C C . LEU A 1 89 ? -14.577 -6.806 24.403 1.00 94.81 89 LEU A C 1
ATOM 685 O O . LEU A 1 89 ? -15.362 -6.956 25.336 1.00 94.81 89 LEU A O 1
ATOM 689 N N . ILE A 1 90 ? -13.990 -5.639 24.133 1.00 92.38 90 ILE A N 1
ATOM 690 C CA . ILE A 1 90 ? -14.210 -4.420 24.918 1.00 92.38 90 ILE A CA 1
ATOM 691 C C . ILE A 1 90 ? -15.689 -4.032 24.883 1.00 92.38 90 ILE A C 1
ATOM 693 O O . ILE A 1 90 ? -16.265 -3.750 25.930 1.00 92.38 90 ILE A O 1
ATOM 697 N N . LEU A 1 91 ? -16.328 -4.080 23.709 1.00 91.88 91 LEU A N 1
ATOM 698 C CA . LEU A 1 91 ? -17.754 -3.787 23.571 1.00 91.88 91 LEU A CA 1
ATOM 699 C C . LEU A 1 91 ? -18.611 -4.734 24.420 1.00 91.88 91 LEU A C 1
ATOM 701 O O . LEU A 1 91 ? -19.488 -4.279 25.148 1.00 91.88 91 LEU A O 1
ATOM 705 N N . PHE A 1 92 ? -18.314 -6.037 24.385 1.00 93.19 92 PHE A N 1
ATOM 706 C CA . PHE A 1 92 ? -19.006 -7.020 25.218 1.00 93.19 92 PHE A CA 1
ATOM 707 C C . PHE A 1 92 ? -18.833 -6.741 26.716 1.00 93.19 92 PHE A C 1
ATOM 709 O O . PHE A 1 92 ? -19.797 -6.845 27.469 1.00 93.19 92 PHE A O 1
ATOM 716 N N . MET A 1 93 ? -17.623 -6.391 27.158 1.00 93.44 93 MET A N 1
ATOM 717 C CA . MET A 1 93 ? -17.357 -6.105 28.570 1.00 93.44 93 MET A CA 1
ATOM 718 C C . MET A 1 93 ? -18.024 -4.806 29.026 1.00 93.44 93 MET A C 1
ATOM 720 O O . MET A 1 93 ? -18.581 -4.770 30.118 1.00 93.44 93 MET A O 1
ATOM 724 N N . LYS A 1 94 ? -18.040 -3.770 28.180 1.00 91.81 94 LYS A N 1
ATOM 725 C CA . LYS A 1 94 ? -18.685 -2.482 28.472 1.00 91.81 94 LYS A CA 1
ATOM 726 C C . LYS A 1 94 ? -20.179 -2.634 28.773 1.00 91.81 94 LYS A C 1
ATOM 728 O O . LYS A 1 94 ? -20.702 -1.952 29.645 1.00 91.81 94 LYS A O 1
ATOM 733 N N . ASP A 1 95 ? -20.854 -3.548 28.081 1.00 89.06 95 ASP A N 1
ATOM 734 C CA . ASP A 1 95 ? -22.279 -3.821 28.305 1.00 89.06 95 ASP A CA 1
ATOM 735 C C . ASP A 1 95 ? -22.547 -4.580 29.618 1.00 89.06 95 ASP A C 1
ATOM 737 O O . ASP A 1 95 ? -23.684 -4.630 30.090 1.00 89.06 95 ASP A O 1
ATOM 741 N N . LYS A 1 96 ? -21.521 -5.216 30.197 1.00 89.75 96 LYS A N 1
ATOM 742 C CA . LYS A 1 96 ? -21.621 -6.036 31.415 1.00 89.75 96 LYS A CA 1
ATOM 743 C C . LYS A 1 96 ? -21.074 -5.343 32.660 1.00 89.75 96 LYS A C 1
ATOM 745 O O . LYS A 1 96 ? -21.438 -5.749 33.759 1.00 89.75 96 LYS A O 1
ATOM 750 N N . ASP A 1 97 ? -20.228 -4.334 32.485 1.00 92.94 97 ASP A N 1
ATOM 751 C CA . ASP A 1 97 ? -19.509 -3.653 33.556 1.00 92.94 97 ASP A CA 1
ATOM 752 C C . ASP A 1 97 ? -19.667 -2.118 33.445 1.00 92.94 97 ASP A C 1
ATOM 754 O O . ASP A 1 97 ? -19.030 -1.482 32.594 1.00 92.94 97 ASP A O 1
ATOM 758 N N . PRO A 1 98 ? -20.516 -1.507 34.299 1.00 89.81 98 PRO A N 1
ATOM 759 C CA . PRO A 1 98 ? -20.725 -0.060 34.336 1.00 89.81 98 PRO A CA 1
ATOM 760 C C . PRO A 1 98 ? -19.471 0.734 34.721 1.00 89.81 98 PRO A C 1
ATOM 762 O O . PRO A 1 98 ? -19.282 1.845 34.219 1.00 89.81 98 PRO A O 1
ATOM 765 N N . ASP A 1 99 ? -18.609 0.178 35.575 1.00 90.06 99 ASP A N 1
ATOM 766 C CA . ASP A 1 99 ? -17.395 0.851 36.041 1.00 90.06 99 ASP A CA 1
ATOM 767 C C . ASP A 1 99 ? -16.358 0.904 34.913 1.00 90.06 99 ASP A C 1
ATOM 769 O O . ASP A 1 99 ? -15.725 1.938 34.684 1.00 90.06 99 ASP A O 1
ATOM 773 N N . LEU A 1 100 ? -16.256 -0.169 34.120 1.00 89.00 100 LEU A N 1
ATOM 774 C CA . LEU A 1 100 ? -15.458 -0.180 32.892 1.00 89.00 100 LEU A CA 1
ATOM 775 C C . LEU A 1 100 ? -15.980 0.828 31.856 1.00 89.00 100 LEU A C 1
ATOM 777 O O . LEU A 1 100 ? -15.189 1.504 31.194 1.00 89.00 100 LEU A O 1
ATOM 781 N N . ALA A 1 101 ? -17.302 0.954 31.709 1.00 88.50 101 ALA A N 1
ATOM 782 C CA 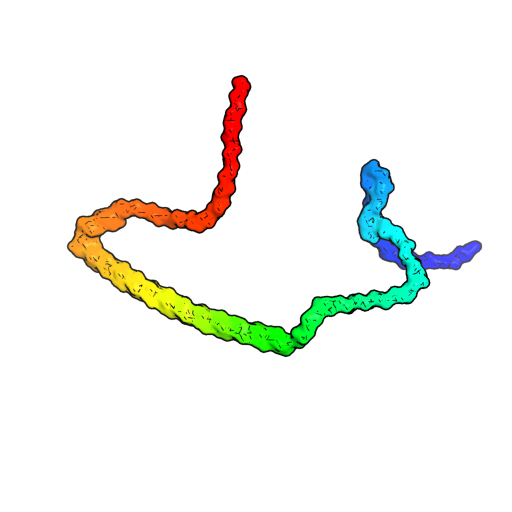. ALA A 1 101 ? -17.910 1.918 30.793 1.00 88.50 101 ALA A CA 1
ATOM 783 C C . ALA A 1 101 ? -17.611 3.371 31.195 1.00 88.50 101 ALA A C 1
ATOM 785 O O . ALA A 1 101 ? -17.264 4.193 30.338 1.00 88.50 101 ALA A O 1
ATOM 786 N N . ALA A 1 102 ? -17.694 3.676 32.493 1.00 90.38 102 ALA A N 1
ATOM 787 C CA . ALA A 1 102 ? -17.285 4.963 33.042 1.00 90.38 102 ALA A CA 1
ATOM 788 C C . ALA A 1 102 ? -15.789 5.219 32.800 1.00 90.38 102 ALA A C 1
ATOM 790 O O . ALA A 1 102 ? -15.432 6.269 32.265 1.00 90.38 102 ALA A O 1
ATOM 791 N N . PHE A 1 103 ? -14.928 4.235 33.082 1.00 89.62 103 PHE A N 1
ATOM 792 C CA . PHE A 1 103 ? -13.481 4.330 32.871 1.00 89.62 103 PHE A CA 1
ATOM 793 C C . PHE A 1 103 ? -13.103 4.627 31.407 1.00 89.62 103 PHE A C 1
ATOM 795 O O . PHE A 1 103 ? -12.316 5.537 31.131 1.00 89.62 103 PHE A O 1
ATOM 802 N N . MET A 1 104 ? -13.702 3.916 30.445 1.00 86.00 104 MET A N 1
ATOM 803 C CA . MET A 1 104 ? -13.470 4.150 29.011 1.00 86.00 104 MET A CA 1
ATOM 804 C C . MET A 1 104 ? -13.936 5.545 28.566 1.00 86.00 104 MET A C 1
ATOM 806 O O . MET A 1 104 ? -13.321 6.146 27.689 1.00 86.00 104 MET A O 1
ATOM 810 N N . SER A 1 105 ? -14.990 6.078 29.190 1.00 85.19 105 SER A N 1
ATOM 811 C CA . SER A 1 105 ? -15.521 7.417 28.893 1.00 85.19 105 SER A CA 1
ATOM 812 C C . SER A 1 105 ? -14.646 8.544 29.458 1.00 85.19 105 SER A C 1
ATOM 814 O O . SER A 1 105 ? -14.718 9.672 28.980 1.00 85.19 105 SER A O 1
ATOM 816 N N . THR A 1 106 ? -13.808 8.248 30.458 1.00 83.50 106 THR A N 1
ATOM 817 C CA . THR A 1 106 ? -12.896 9.213 31.098 1.00 83.50 106 THR A CA 1
ATOM 818 C C . THR A 1 106 ? -11.497 9.286 30.488 1.00 83.50 106 THR A C 1
ATOM 820 O O . THR A 1 106 ? -10.681 10.079 30.956 1.00 83.50 106 THR A O 1
ATOM 823 N N . SER A 1 107 ? -11.182 8.486 29.463 1.00 66.19 107 SER A N 1
ATOM 824 C CA . SER A 1 107 ? -9.845 8.531 28.856 1.00 66.19 107 SER A CA 1
ATOM 825 C C . SER A 1 107 ? -9.588 9.894 28.192 1.00 66.19 107 SER A C 1
ATOM 827 O O . SER A 1 107 ? -10.382 10.304 27.343 1.00 66.19 107 SER A O 1
ATOM 829 N N . PRO A 1 108 ? -8.490 10.602 28.528 1.00 62.16 108 PRO A N 1
ATOM 830 C CA . PRO A 1 108 ? -8.071 11.756 27.754 1.00 62.16 108 PRO A CA 1
ATOM 831 C C . PRO A 1 108 ? -7.715 11.278 26.348 1.00 62.16 108 PRO A C 1
ATOM 833 O O . PRO A 1 108 ? -7.010 10.281 26.175 1.00 62.16 108 PRO A O 1
ATOM 836 N N . LEU A 1 109 ? -8.233 11.990 25.350 1.00 51.81 109 LEU A N 1
ATOM 837 C CA . LEU A 1 109 ? -7.834 11.864 23.960 1.00 51.81 109 LEU A CA 1
ATOM 838 C C . LEU A 1 109 ? -6.304 11.994 23.920 1.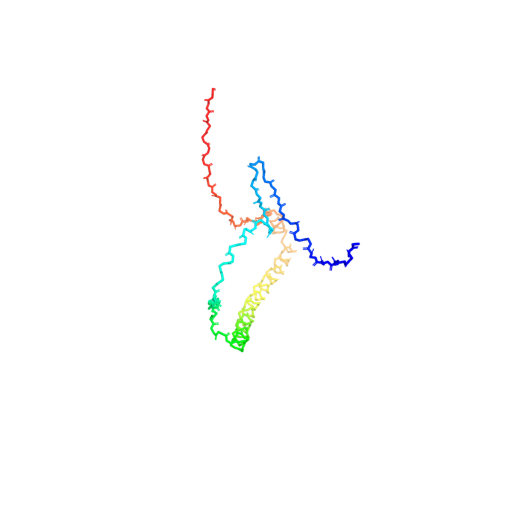00 51.81 109 LEU A C 1
ATOM 840 O O . LEU A 1 109 ? -5.772 13.085 24.120 1.00 51.81 109 LEU A O 1
ATOM 844 N N . LEU A 1 110 ? -5.585 10.888 23.718 1.00 58.00 110 LEU A N 1
ATOM 845 C CA . LEU A 1 110 ? -4.207 10.967 23.251 1.00 58.00 110 LEU A CA 1
ATOM 846 C C . LEU A 1 110 ? -4.308 11.481 21.815 1.00 58.00 110 LEU A C 1
ATOM 848 O O . LEU A 1 110 ? -4.418 10.703 20.869 1.00 58.00 110 LEU A O 1
ATOM 852 N N . GLU A 1 111 ? -4.386 12.807 21.686 1.00 50.72 111 GLU A N 1
ATOM 853 C CA . GLU A 1 111 ? -4.072 13.529 20.458 1.00 50.72 111 GLU A CA 1
ATOM 854 C C . GLU A 1 111 ? -2.821 12.868 19.863 1.00 50.72 111 GLU A C 1
ATOM 856 O O . GLU A 1 111 ? -1.854 12.652 20.605 1.00 50.72 111 GLU A O 1
ATOM 861 N N . PRO A 1 112 ? -2.820 12.474 18.578 1.00 51.91 112 PRO A N 1
ATOM 862 C CA . PRO A 1 112 ? -1.631 11.919 17.957 1.00 51.91 112 PRO A CA 1
ATOM 863 C C . PRO A 1 112 ? -0.525 12.969 18.058 1.00 51.91 112 PRO A C 1
ATOM 865 O O . PRO A 1 112 ? -0.539 13.963 17.333 1.00 51.91 112 PRO A O 1
ATOM 868 N N . GLU A 1 113 ? 0.416 12.784 18.983 1.00 50.16 113 GLU A N 1
ATOM 869 C CA . GLU A 1 113 ? 1.611 13.611 19.042 1.00 50.16 113 GLU A CA 1
ATOM 870 C C . GLU A 1 113 ? 2.332 13.406 17.710 1.00 50.16 113 GLU A C 1
ATOM 872 O O . GLU A 1 113 ? 2.837 12.325 17.406 1.00 50.16 113 GLU A O 1
ATOM 877 N N . VAL A 1 114 ? 2.271 14.431 16.861 1.00 45.56 114 VAL A N 1
ATOM 878 C CA . VAL A 1 114 ? 2.959 14.490 15.578 1.00 45.56 114 VAL A CA 1
ATOM 879 C C . VAL A 1 114 ? 4.447 14.320 15.864 1.00 45.56 114 VAL A C 1
ATOM 881 O O . VAL A 1 114 ? 5.118 15.239 16.333 1.00 45.56 114 VAL A O 1
ATOM 884 N N . ILE A 1 115 ? 4.959 13.121 15.597 1.00 49.41 115 ILE A N 1
ATOM 885 C CA . ILE A 1 115 ? 6.367 12.780 15.761 1.00 49.41 115 ILE A CA 1
ATOM 886 C C . ILE A 1 115 ? 7.181 13.562 14.711 1.00 49.41 115 ILE A C 1
ATOM 888 O O . ILE A 1 115 ? 7.305 13.160 13.560 1.00 49.41 115 ILE A O 1
ATOM 892 N N . ILE A 1 116 ? 7.735 14.682 15.189 1.00 42.19 116 ILE A N 1
ATOM 893 C CA . ILE A 1 116 ? 9.039 15.296 14.884 1.00 42.19 116 ILE A CA 1
ATOM 894 C C . ILE A 1 116 ? 9.219 15.926 13.487 1.00 42.19 116 ILE A C 1
ATOM 896 O O . ILE A 1 116 ? 9.604 15.280 12.516 1.00 42.19 116 ILE A O 1
ATOM 900 N N . GLN A 1 117 ? 9.120 17.260 13.445 1.00 45.56 117 GLN A N 1
ATOM 901 C CA . GLN A 1 117 ? 9.976 18.095 12.589 1.00 45.56 117 GLN A CA 1
ATOM 902 C C . GLN A 1 117 ? 11.201 18.552 13.411 1.00 45.56 117 GLN A C 1
ATOM 904 O O . GLN A 1 117 ? 11.052 18.808 14.608 1.00 45.56 117 GLN A O 1
ATOM 909 N N . PRO A 1 118 ? 12.413 18.661 12.830 1.00 42.34 118 PRO A N 1
ATOM 910 C CA . PRO A 1 118 ? 13.591 19.104 13.568 1.00 42.34 118 PRO A CA 1
ATOM 911 C C . PRO A 1 118 ? 13.513 20.612 13.844 1.00 42.34 118 PRO A C 1
ATOM 913 O O . PRO A 1 118 ? 13.670 21.435 12.944 1.00 42.34 118 PRO A O 1
ATOM 916 N N . THR A 1 119 ? 13.289 20.985 15.103 1.00 36.41 119 THR A N 1
ATOM 917 C CA . THR A 1 119 ? 13.351 22.377 15.561 1.00 36.41 119 THR A CA 1
ATOM 918 C C . THR A 1 119 ? 14.812 22.825 15.645 1.00 36.41 119 THR A C 1
ATOM 920 O O . THR A 1 119 ? 15.550 22.398 16.531 1.00 36.41 119 THR A O 1
ATOM 923 N N . THR A 1 120 ? 15.247 23.704 14.740 1.00 40.34 120 THR A N 1
ATOM 924 C CA . THR A 1 120 ? 16.502 24.450 14.901 1.00 40.34 120 THR A CA 1
ATOM 925 C C . THR A 1 120 ? 16.328 25.512 15.984 1.00 40.34 120 THR A C 1
ATOM 927 O O . THR A 1 120 ? 15.604 26.491 15.802 1.00 40.34 120 THR A O 1
ATOM 930 N N . THR A 1 121 ? 17.002 25.324 17.114 1.00 39.09 121 THR A N 1
ATOM 931 C CA . THR A 1 121 ? 17.113 26.291 18.209 1.00 39.09 121 THR A CA 1
ATOM 932 C C . THR A 1 121 ? 17.785 27.574 17.706 1.00 39.09 121 THR A C 1
ATOM 934 O O . THR A 1 121 ? 18.958 27.550 17.342 1.00 39.09 121 THR A O 1
ATOM 937 N N . THR A 1 122 ? 17.070 28.702 17.695 1.00 38.31 122 THR A N 1
ATOM 938 C CA . THR A 1 122 ? 17.682 30.036 17.578 1.00 38.31 122 THR A CA 1
ATOM 939 C C . THR A 1 122 ? 17.565 30.719 18.933 1.00 38.31 122 THR A C 1
ATOM 941 O O . THR A 1 122 ? 16.481 31.109 19.360 1.00 38.31 122 THR A O 1
ATOM 944 N N . THR A 1 123 ? 18.693 30.804 19.634 1.00 41.28 123 THR A N 1
ATOM 945 C CA . THR A 1 123 ? 18.865 31.574 20.868 1.00 41.28 123 THR A CA 1
ATOM 946 C C . THR A 1 123 ? 18.830 33.062 20.529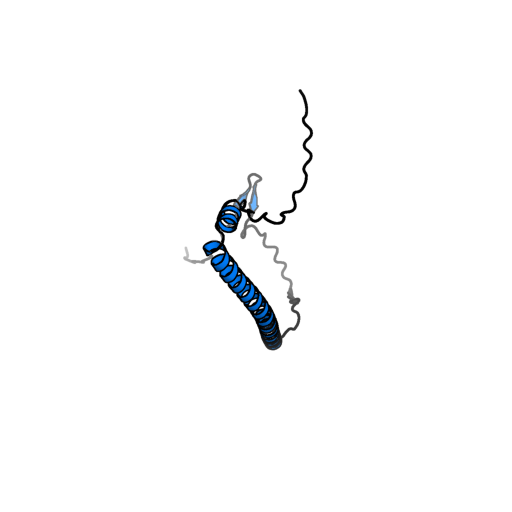 1.00 41.28 123 THR A C 1
ATOM 948 O O . THR A 1 123 ? 19.784 33.580 19.952 1.00 41.28 123 THR A O 1
ATOM 951 N N . THR A 1 124 ? 17.762 33.758 20.912 1.00 39.19 124 THR A N 1
ATOM 952 C CA . THR A 1 124 ? 17.693 35.225 20.861 1.00 39.19 124 THR A CA 1
ATOM 953 C C . THR A 1 124 ? 17.825 35.764 22.283 1.00 39.19 124 THR A C 1
ATOM 955 O O . THR A 1 124 ? 16.926 35.601 23.106 1.00 39.19 124 THR A O 1
ATOM 958 N N . LEU A 1 125 ? 18.974 36.372 22.585 1.00 44.12 125 LEU A N 1
ATOM 959 C CA . LEU A 1 125 ? 19.211 37.135 23.814 1.00 44.12 125 LEU A CA 1
ATOM 960 C C . LEU A 1 125 ? 18.436 38.466 23.754 1.00 44.12 125 LEU A C 1
ATOM 962 O O . LEU A 1 125 ? 18.483 39.127 22.714 1.00 44.12 125 LEU A O 1
ATOM 966 N N . PRO A 1 126 ? 17.766 38.907 24.833 1.00 48.34 126 PRO A N 1
ATOM 967 C CA . PRO A 1 126 ? 17.180 40.240 24.881 1.00 48.34 126 PRO A CA 1
ATOM 968 C C . PRO A 1 126 ? 18.261 41.297 25.157 1.00 48.34 126 PRO A C 1
ATOM 970 O O . PRO A 1 126 ? 19.010 41.202 26.129 1.00 48.34 126 PRO A O 1
ATOM 973 N N . ALA A 1 127 ? 18.322 42.317 24.300 1.00 41.38 127 ALA A N 1
ATOM 974 C CA . ALA A 1 127 ? 19.062 43.549 24.546 1.00 41.38 127 ALA A CA 1
ATOM 975 C C . ALA A 1 127 ? 18.167 44.525 25.327 1.00 41.38 127 ALA A C 1
ATOM 977 O O . ALA A 1 127 ? 17.098 44.906 24.853 1.00 41.38 127 ALA A O 1
ATOM 978 N N . THR A 1 128 ? 18.605 44.915 26.523 1.00 50.66 128 THR A N 1
ATOM 979 C CA . THR A 1 128 ? 18.005 46.000 27.312 1.00 50.66 128 THR A CA 1
ATOM 980 C C . THR A 1 128 ? 18.522 47.342 26.791 1.00 50.66 128 THR A C 1
ATOM 982 O O . THR A 1 128 ? 19.727 47.490 26.585 1.00 50.66 128 THR A O 1
ATOM 985 N N . THR A 1 129 ? 17.617 48.299 26.576 1.00 46.78 129 THR A N 1
ATOM 986 C CA . THR A 1 129 ? 17.916 49.736 26.424 1.00 46.78 129 THR A CA 1
ATOM 987 C C . THR A 1 129 ? 17.539 50.453 27.709 1.00 46.78 129 THR A C 1
ATOM 989 O O . THR A 1 129 ? 16.512 50.048 28.302 1.00 46.78 129 THR A O 1
#

Organism: Arabidopsis suecica (NCBI:txid45249)

Radius of gyration: 36.53 Å; chains: 1; bounding box: 58×64×96 Å

Secondary structure (DSSP, 8-state):
---------------EE-TTS-EESTT-----------------------HHHHHHHHHHHHHHHHHHHHHHHHHHHHHHHHHHHHHHHHHHHHTT-HHHHHHHHT------------------PPPP-

Sequence (129 aa):
MMLPTLGGSGSTQCTHIDDQGNPYGLGSLVETLHKGKRKESYASSSSTVTVVELQEQLRRKISDQDAENARRDEEHRKSQARIASLEKLILFMKDKDPDLAAFMSTSPLLEPEVIIQPTTTTTTLPATT

pLDDT: mean 74.83, std 20.7, range [34.53, 97.62]

Foldseek 3Di:
DDDDDDDDDDPPPPWDADPVGQTDDPVNDDPPDDPDPDPPPCPPPDDPCDPVNVVVVVVVVVVVVVVVVVVVVVVVVVVVVVVVVVVVVLVVVVVVDVVSVVVVVPDDPPPPPPPDDDDDDDDDDDDDD